Protein AF-A0A9D4DXS0-F1 (afdb_monomer_lite)

Organism: Dreissena polymorpha (NCBI:txid45954)

Radius of gyration: 16.41 Å; chains: 1; bounding box: 35×38×41 Å

InterPro domains:
  IPR001791 Laminin G domain [PF00054] (9-65)
  IPR001791 Laminin G domain [PS50025] (1-128)
  IPR013320 Concanavalin A-like lectin/glucanase domain superfamily [SSF49899] (9-70)

Foldseek 3Di:
DQDWDWDWDADPQWIKIWTAQDADPGIDMDTLDQDGNQPQDKKKWAWDAQQQKIKIAIPPDDDSRIDIDSHHDPGGRDDDDDPVPDDDPDDDDDDPDDPDDPVVVVPPPDDDDDDDPRPIDIDGDDDD

Sequence (128 aa):
MFNLSLCSQLVKGRVQVLYNLGGQDGESALTLARAPASNGQWHTVSLRRIGRWFELKMDDGEGRYRNTTWGPIGGRELITIDMYGIVSGAHVVFSNNPIVDSLDLNQSEFAFISEGFLSSFRCCLLLE

Structure (mmCIF, N/CA/C/O backbone):
data_AF-A0A9D4DXS0-F1
#
_entry.id   AF-A0A9D4DXS0-F1
#
loop_
_atom_site.group_PDB
_atom_site.id
_atom_site.type_symbol
_atom_site.label_atom_id
_atom_site.label_alt_id
_atom_site.label_comp_id
_atom_site.label_asym_id
_atom_site.label_entity_id
_atom_site.label_seq_id
_atom_site.pdbx_PDB_ins_code
_atom_site.Cartn_x
_atom_site.Cartn_y
_atom_site.Cartn_z
_atom_site.occupancy
_atom_site.B_iso_or_equiv
_atom_site.auth_seq_id
_atom_site.auth_comp_id
_atom_site.auth_asym_id
_atom_site.auth_atom_id
_atom_site.pdbx_PDB_model_num
ATOM 1 N N . MET A 1 1 ? 16.991 12.477 -10.082 1.00 46.78 1 MET A N 1
ATOM 2 C CA . MET A 1 1 ? 16.879 11.503 -8.976 1.00 46.78 1 MET A CA 1
ATOM 3 C C . MET A 1 1 ? 15.405 11.131 -8.877 1.00 46.78 1 MET A C 1
ATOM 5 O O . MET A 1 1 ? 14.597 12.036 -8.740 1.00 46.78 1 MET A O 1
ATOM 9 N N . PHE A 1 2 ? 15.032 9.870 -9.106 1.00 53.53 2 PHE A N 1
ATOM 10 C CA . PHE A 1 2 ? 13.620 9.459 -9.078 1.00 53.53 2 PHE A CA 1
ATOM 11 C C . PHE A 1 2 ? 13.188 9.288 -7.622 1.00 53.53 2 PHE A C 1
ATOM 13 O O . PHE A 1 2 ? 13.816 8.515 -6.902 1.00 53.53 2 PHE A O 1
ATOM 20 N N . ASN A 1 3 ? 12.168 10.034 -7.203 1.00 67.19 3 ASN A N 1
ATOM 21 C CA . ASN A 1 3 ? 11.614 9.948 -5.859 1.00 67.19 3 ASN A CA 1
ATOM 22 C C . ASN A 1 3 ? 10.714 8.706 -5.791 1.00 67.19 3 ASN A C 1
ATOM 24 O O . ASN A 1 3 ? 9.639 8.696 -6.388 1.00 67.19 3 ASN A O 1
ATOM 28 N N . LEU A 1 4 ? 11.206 7.634 -5.168 1.00 81.81 4 LEU A N 1
ATOM 29 C CA . LEU A 1 4 ? 10.418 6.427 -4.934 1.00 81.81 4 LEU A CA 1
ATOM 30 C C . LEU A 1 4 ? 9.725 6.567 -3.586 1.00 81.81 4 LEU A C 1
ATOM 32 O O . LEU A 1 4 ? 10.388 6.842 -2.590 1.00 81.81 4 LEU A O 1
ATOM 36 N N . SER A 1 5 ? 8.416 6.356 -3.550 1.00 85.06 5 SER A N 1
ATOM 37 C CA . SER A 1 5 ? 7.616 6.556 -2.342 1.00 85.06 5 SER A CA 1
ATOM 38 C C . SER A 1 5 ? 6.581 5.452 -2.1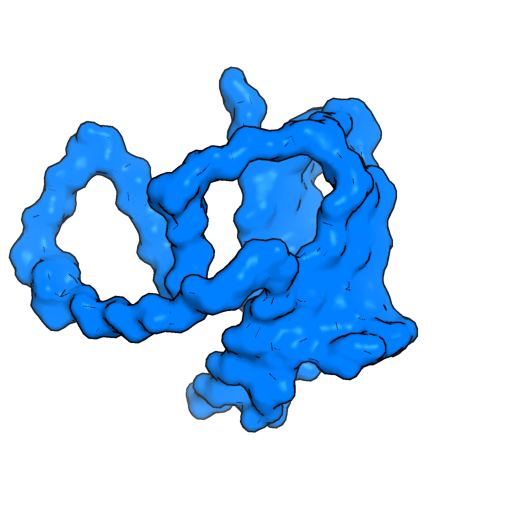73 1.00 85.06 5 SER A C 1
ATOM 40 O O . SER A 1 5 ? 6.139 4.830 -3.143 1.00 85.06 5 SER A O 1
ATOM 42 N N . LEU A 1 6 ? 6.208 5.203 -0.919 1.00 89.12 6 LEU A N 1
ATOM 43 C CA . LEU A 1 6 ? 5.114 4.326 -0.531 1.00 89.12 6 LEU A CA 1
ATOM 44 C C . LEU A 1 6 ? 4.409 4.953 0.673 1.00 89.12 6 LEU A C 1
ATOM 46 O O . LEU A 1 6 ? 5.051 5.204 1.688 1.00 89.12 6 LEU A O 1
ATOM 50 N N . CYS A 1 7 ? 3.109 5.201 0.564 1.00 88.62 7 CYS A N 1
ATOM 51 C CA . CYS A 1 7 ? 2.308 5.825 1.612 1.00 88.62 7 CYS A CA 1
ATOM 52 C C . CYS A 1 7 ? 0.947 5.135 1.708 1.00 88.62 7 CYS A C 1
ATOM 54 O O . CYS A 1 7 ? 0.237 5.015 0.711 1.00 88.62 7 CYS A O 1
ATOM 56 N N . SER A 1 8 ? 0.568 4.684 2.902 1.00 89.69 8 SER A N 1
ATOM 57 C CA . SER A 1 8 ? -0.794 4.235 3.192 1.00 89.69 8 SER A CA 1
ATOM 58 C C . SER A 1 8 ? -1.588 5.359 3.845 1.00 89.69 8 SER A C 1
ATOM 60 O O . SER A 1 8 ? -1.130 5.950 4.819 1.00 89.69 8 SER A O 1
ATOM 62 N N . GLN A 1 9 ? -2.797 5.605 3.355 1.00 88.81 9 GLN A N 1
ATOM 63 C CA . GLN A 1 9 ? -3.664 6.673 3.833 1.00 88.81 9 GLN A CA 1
ATOM 64 C C . GLN A 1 9 ? -5.140 6.267 3.826 1.00 88.81 9 GLN A C 1
ATOM 66 O O . GLN A 1 9 ? -5.557 5.334 3.133 1.00 88.81 9 GLN A O 1
ATOM 71 N N . LEU A 1 10 ? -5.945 7.006 4.587 1.00 89.50 10 LEU A N 1
ATOM 72 C CA . LEU A 1 10 ? -7.400 6.920 4.556 1.00 89.50 10 LEU A CA 1
ATOM 73 C C . LEU A 1 10 ? -7.962 8.073 3.728 1.00 89.50 10 LEU A C 1
ATOM 75 O O . LEU A 1 10 ? -7.810 9.237 4.080 1.00 89.50 10 LEU A O 1
ATOM 79 N N . VAL A 1 11 ? -8.661 7.747 2.642 1.00 88.81 11 VAL A N 1
ATOM 80 C CA . VAL A 1 11 ? -9.307 8.734 1.770 1.00 88.81 11 VAL A CA 1
ATOM 81 C C . VAL A 1 11 ? -10.789 8.415 1.688 1.00 88.81 11 VAL A C 1
ATOM 83 O O . VAL A 1 11 ? -11.179 7.338 1.238 1.00 88.81 11 VAL A O 1
ATOM 86 N N . LYS A 1 12 ? -11.631 9.357 2.134 1.00 90.50 12 LYS A N 1
ATOM 87 C CA . LYS A 1 12 ? -13.098 9.192 2.180 1.00 90.50 12 LYS A CA 1
ATOM 88 C C . LYS A 1 12 ? -13.513 7.901 2.905 1.00 90.50 12 LYS A C 1
ATOM 90 O O . LYS A 1 12 ? -14.366 7.154 2.424 1.00 90.50 12 LYS A O 1
ATOM 95 N N . GLY A 1 13 ? -12.846 7.611 4.023 1.00 88.75 13 GLY A N 1
ATOM 96 C CA . GLY A 1 13 ? -13.138 6.447 4.857 1.00 88.75 13 GLY A CA 1
ATOM 97 C C . GLY A 1 13 ? -12.668 5.100 4.307 1.00 88.75 13 GLY A C 1
ATOM 98 O O . GLY A 1 13 ? -13.126 4.054 4.767 1.00 88.75 13 GLY A O 1
ATOM 99 N N . ARG A 1 14 ? -11.796 5.100 3.292 1.00 92.00 14 ARG A N 1
ATOM 100 C CA . ARG A 1 14 ? -11.301 3.891 2.623 1.00 92.00 14 ARG A CA 1
ATOM 101 C C . ARG A 1 14 ? -9.788 3.863 2.605 1.00 92.00 14 ARG A C 1
ATOM 103 O O . ARG A 1 14 ? -9.150 4.901 2.453 1.00 92.00 14 ARG A O 1
ATOM 110 N N . VAL A 1 15 ? -9.234 2.662 2.707 1.00 93.38 15 VAL A N 1
ATOM 111 C CA . VAL A 1 15 ? -7.789 2.445 2.653 1.00 93.38 15 VAL A CA 1
ATOM 112 C C . VAL A 1 15 ? -7.292 2.643 1.225 1.00 93.38 15 VAL A C 1
ATOM 114 O O . VAL A 1 15 ? -7.809 2.038 0.278 1.00 93.38 15 VAL A O 1
ATOM 117 N N . GLN A 1 16 ? -6.266 3.472 1.085 1.00 94.44 16 GLN A N 1
ATOM 118 C CA . GLN A 1 16 ? -5.549 3.719 -0.153 1.00 94.44 16 GLN A CA 1
ATOM 119 C C . GLN A 1 16 ? -4.046 3.629 0.093 1.00 94.44 16 GLN A C 1
ATOM 121 O O . GLN A 1 16 ? -3.541 4.089 1.111 1.00 94.44 16 GLN A O 1
ATOM 126 N N . VAL A 1 17 ? -3.330 3.062 -0.869 1.00 93.62 17 VAL A N 1
ATOM 127 C CA . VAL A 1 17 ? -1.873 3.086 -0.930 1.00 93.62 17 VAL A CA 1
ATOM 128 C C . VAL A 1 17 ? -1.462 3.900 -2.146 1.00 93.62 17 VAL A C 1
ATOM 130 O O . VAL A 1 17 ? -1.825 3.548 -3.269 1.00 93.62 17 VAL A O 1
ATOM 133 N N . LEU A 1 18 ? -0.721 4.978 -1.913 1.00 92.38 18 LEU A N 1
ATOM 134 C CA . LEU A 1 18 ? -0.004 5.726 -2.936 1.00 92.38 18 LEU A CA 1
ATOM 135 C C . LEU A 1 18 ? 1.408 5.170 -3.057 1.00 92.38 18 LEU A C 1
ATOM 137 O O . LEU A 1 18 ? 2.057 4.869 -2.053 1.00 92.38 18 LEU A O 1
ATOM 141 N N . TYR A 1 19 ? 1.885 5.016 -4.283 1.00 91.19 19 TYR A N 1
ATOM 142 C CA . TYR A 1 19 ? 3.231 4.537 -4.534 1.00 91.19 19 TYR A CA 1
ATOM 143 C C . TYR A 1 19 ? 3.810 5.142 -5.807 1.00 91.19 19 TYR A C 1
ATOM 145 O O . TYR A 1 19 ? 3.127 5.277 -6.820 1.00 91.19 19 TYR A O 1
ATOM 153 N N . ASN A 1 20 ? 5.102 5.443 -5.774 1.00 91.38 20 ASN A N 1
ATOM 154 C CA . ASN A 1 20 ? 5.873 5.845 -6.939 1.00 91.38 20 ASN A CA 1
ATOM 155 C C . ASN A 1 20 ? 7.035 4.867 -7.112 1.00 91.38 20 ASN A C 1
ATOM 157 O O . ASN A 1 20 ? 7.955 4.824 -6.297 1.00 91.38 20 ASN A O 1
ATOM 161 N N . LEU A 1 21 ? 6.983 4.055 -8.170 1.00 90.50 21 LEU A N 1
ATOM 162 C CA . LEU A 1 21 ? 8.075 3.150 -8.543 1.00 90.50 21 LEU A CA 1
ATOM 163 C C . LEU A 1 21 ? 8.954 3.727 -9.666 1.00 90.50 21 LEU A C 1
ATOM 165 O O . LEU A 1 21 ? 9.798 3.018 -10.217 1.00 90.50 21 LEU A O 1
ATOM 169 N N . GLY A 1 22 ? 8.762 4.997 -10.026 1.00 86.62 22 GLY A N 1
ATOM 170 C CA . GLY A 1 22 ? 9.192 5.539 -11.307 1.00 86.62 22 GLY A CA 1
ATOM 171 C C . GLY A 1 22 ? 8.413 4.907 -12.466 1.00 86.62 22 GLY A C 1
ATOM 172 O O . GLY A 1 22 ? 7.330 4.354 -12.282 1.00 86.62 22 GLY A O 1
ATOM 173 N N . GLY A 1 23 ? 8.987 4.955 -13.666 1.00 82.88 23 GLY A N 1
ATOM 174 C CA . GLY A 1 23 ? 8.319 4.507 -14.891 1.00 82.88 23 GLY A CA 1
ATOM 175 C C . GLY A 1 23 ? 7.561 5.641 -15.583 1.00 82.88 23 GLY A C 1
ATOM 176 O O . GLY A 1 23 ? 7.819 6.814 -15.317 1.00 82.88 23 GLY A O 1
ATOM 177 N N . GLN A 1 24 ? 6.663 5.289 -16.505 1.00 80.69 24 GLN A N 1
ATOM 178 C CA . GLN A 1 24 ? 5.931 6.270 -17.321 1.00 80.69 24 GLN A CA 1
ATOM 179 C C . GLN A 1 24 ? 4.768 6.942 -16.583 1.00 80.69 24 GLN A C 1
ATOM 181 O O . GLN A 1 24 ? 4.465 8.098 -16.866 1.00 80.69 24 GLN A O 1
ATOM 186 N N . ASP A 1 25 ? 4.160 6.247 -15.620 1.00 76.88 25 ASP A N 1
ATOM 187 C CA . ASP A 1 25 ? 2.876 6.656 -15.036 1.00 76.88 25 ASP A CA 1
ATOM 188 C C . ASP A 1 25 ? 3.014 7.525 -13.770 1.00 76.88 25 ASP A C 1
ATOM 190 O O . ASP A 1 25 ? 2.015 7.967 -13.210 1.00 76.88 25 ASP A O 1
ATOM 194 N N . GLY A 1 26 ? 4.242 7.802 -13.314 1.00 85.62 26 GLY A N 1
ATOM 195 C CA . GLY A 1 26 ? 4.488 8.604 -12.112 1.00 85.62 26 GLY A CA 1
ATOM 196 C C . GLY A 1 26 ? 3.939 7.959 -10.832 1.00 85.62 26 GLY A C 1
ATOM 197 O O . GLY A 1 26 ? 4.153 6.772 -10.580 1.00 85.62 26 GLY A O 1
ATOM 198 N N . GLU A 1 27 ? 3.274 8.755 -9.990 1.00 90.25 27 GLU A N 1
ATOM 199 C CA . GLU A 1 27 ? 2.611 8.261 -8.778 1.00 90.25 27 GLU A CA 1
ATOM 200 C C . GLU A 1 27 ? 1.317 7.511 -9.124 1.00 90.25 27 GLU A C 1
ATOM 202 O O . GLU A 1 27 ? 0.505 7.955 -9.931 1.00 90.25 27 GLU A O 1
ATOM 207 N N . SER A 1 28 ? 1.119 6.359 -8.492 1.00 92.81 28 SER A N 1
ATOM 208 C CA . SER A 1 28 ? -0.024 5.473 -8.691 1.00 92.81 28 SER A CA 1
ATOM 209 C C . SER A 1 28 ? -0.743 5.193 -7.374 1.00 92.81 28 SER A C 1
ATOM 211 O O . SER A 1 28 ? -0.146 5.241 -6.300 1.00 92.81 28 SER A O 1
ATOM 213 N N . ALA A 1 29 ? -2.030 4.845 -7.458 1.00 94.12 29 ALA A N 1
ATOM 214 C CA . ALA A 1 29 ? -2.868 4.568 -6.296 1.00 94.12 29 ALA A CA 1
ATOM 215 C C . ALA A 1 29 ? -3.525 3.181 -6.374 1.00 94.12 29 ALA A C 1
ATOM 217 O O . ALA A 1 29 ? -4.118 2.813 -7.388 1.00 94.12 29 ALA A O 1
ATOM 218 N N . LEU A 1 30 ? -3.489 2.430 -5.273 1.00 95.56 30 LEU A N 1
ATOM 219 C CA . LEU A 1 30 ? -4.234 1.185 -5.074 1.00 95.56 30 LEU A CA 1
ATOM 220 C C . LEU A 1 30 ? -5.220 1.380 -3.919 1.00 95.56 30 LEU A C 1
ATOM 222 O O . LEU A 1 30 ? -4.813 1.666 -2.800 1.00 95.56 30 LEU A O 1
ATOM 226 N N . THR A 1 31 ? -6.523 1.262 -4.179 1.00 96.06 31 THR A N 1
ATOM 227 C CA . THR A 1 31 ? -7.569 1.604 -3.194 1.00 96.06 31 THR A CA 1
ATOM 228 C C . THR A 1 31 ? -8.526 0.444 -2.966 1.00 96.06 31 THR A C 1
ATOM 230 O O . THR A 1 31 ? -9.004 -0.158 -3.930 1.00 96.06 31 THR A O 1
ATOM 233 N N . LEU A 1 32 ? -8.901 0.192 -1.710 1.00 95.44 32 LEU A N 1
ATOM 234 C CA . LEU A 1 32 ? -10.056 -0.640 -1.367 1.00 95.44 32 LEU A CA 1
ATOM 235 C C . LEU A 1 32 ? -11.355 0.171 -1.506 1.00 95.44 32 LEU A C 1
ATOM 237 O O . LEU A 1 32 ? -12.055 0.494 -0.545 1.00 95.44 32 LEU A O 1
ATOM 241 N N . ALA A 1 33 ? -11.695 0.542 -2.741 1.00 92.12 33 ALA A N 1
ATOM 242 C CA . ALA A 1 33 ? -13.026 1.061 -3.044 1.00 92.12 33 ALA A CA 1
ATOM 243 C C . ALA A 1 33 ? -14.036 -0.032 -2.673 1.00 92.12 33 ALA A C 1
ATOM 245 O O . ALA A 1 33 ? -13.777 -1.153 -3.016 1.00 92.12 33 ALA A O 1
ATOM 246 N N . ARG A 1 34 ? -15.198 0.191 -2.066 1.00 90.75 34 ARG A N 1
ATOM 247 C CA . ARG A 1 34 ? -16.133 -0.871 -1.590 1.00 90.75 34 ARG A CA 1
ATOM 248 C C . ARG A 1 34 ? -15.797 -1.526 -0.241 1.00 90.75 34 ARG A C 1
ATOM 250 O O . ARG A 1 34 ? -16.655 -2.262 0.240 1.00 90.75 34 ARG A O 1
ATOM 257 N N . ALA A 1 35 ? -14.669 -1.222 0.405 1.00 91.38 35 ALA A N 1
ATOM 258 C CA . ALA A 1 35 ? -14.421 -1.637 1.789 1.00 91.38 35 ALA A CA 1
ATOM 259 C C . ALA A 1 35 ? -14.240 -0.406 2.701 1.00 91.38 35 ALA A C 1
ATOM 261 O O . ALA A 1 35 ? -13.165 0.197 2.705 1.00 91.38 35 ALA A O 1
ATOM 262 N N . PRO A 1 36 ? -15.295 0.039 3.412 1.00 91.75 36 PRO A N 1
ATOM 263 C CA . PRO A 1 36 ? -15.181 1.147 4.355 1.00 91.75 36 PRO A CA 1
ATOM 264 C C . PRO A 1 36 ? -14.380 0.706 5.585 1.00 91.75 36 PRO A C 1
ATOM 266 O O . PRO A 1 36 ? -14.732 -0.288 6.215 1.00 91.75 36 PRO A O 1
ATOM 269 N N . ALA A 1 37 ? -13.338 1.467 5.911 1.00 91.06 37 ALA A N 1
ATOM 270 C CA . ALA A 1 37 ? -12.495 1.275 7.090 1.00 91.06 37 ALA A CA 1
ATOM 271 C C . ALA A 1 37 ? -12.834 2.263 8.220 1.00 91.06 37 ALA A C 1
ATOM 273 O O . ALA A 1 37 ? -12.529 2.014 9.377 1.00 91.06 37 ALA A O 1
ATOM 274 N N . SER A 1 38 ? -13.485 3.390 7.912 1.00 89.75 38 SER A N 1
ATOM 275 C CA . SER A 1 38 ? -13.951 4.352 8.920 1.00 89.75 38 SER A CA 1
ATOM 276 C C . SER A 1 38 ? -15.376 4.018 9.381 1.00 89.75 38 SER A C 1
ATOM 278 O O . SER A 1 38 ? -16.330 4.720 9.045 1.00 89.75 38 SER A O 1
ATOM 280 N N . ASN A 1 39 ? -15.546 2.897 10.075 1.00 87.12 39 ASN A N 1
ATOM 281 C CA . ASN A 1 39 ? -16.853 2.432 10.560 1.00 87.12 39 ASN A CA 1
ATOM 282 C C . ASN A 1 39 ? -16.902 2.265 12.095 1.00 87.12 39 ASN A C 1
ATOM 284 O O . ASN A 1 39 ? -17.842 1.665 12.611 1.00 87.12 39 ASN A O 1
ATOM 288 N N . GLY A 1 40 ? -15.893 2.776 12.810 1.00 87.69 40 GLY A N 1
ATOM 289 C CA . GLY A 1 40 ? -15.771 2.664 14.266 1.00 87.69 40 GLY A CA 1
ATOM 290 C C . GLY A 1 40 ? -15.219 1.323 14.763 1.00 87.69 40 GLY A C 1
ATOM 291 O O . GLY A 1 40 ? -15.143 1.119 15.972 1.00 87.69 40 GLY A O 1
ATOM 292 N N . GLN A 1 41 ? -14.829 0.409 13.869 1.00 87.44 41 GLN A N 1
ATOM 293 C CA . GLN A 1 41 ? -14.206 -0.865 14.226 1.00 87.44 41 GLN A CA 1
ATOM 294 C C . GLN A 1 41 ? -12.704 -0.853 13.935 1.00 87.44 41 GLN A C 1
ATOM 296 O O . GLN A 1 41 ? -12.214 -0.164 13.040 1.00 87.44 41 GLN A O 1
ATOM 301 N N . TRP A 1 42 ? -11.965 -1.643 14.714 1.00 88.44 42 TRP A N 1
ATOM 302 C CA . TRP A 1 42 ? -10.562 -1.919 14.436 1.00 88.44 42 TRP A CA 1
ATOM 303 C C . TRP A 1 42 ? -10.441 -2.756 13.171 1.00 88.44 42 TRP A C 1
ATOM 305 O O . TRP A 1 42 ? -11.076 -3.804 13.063 1.00 88.44 42 TRP A O 1
ATOM 315 N N . HIS A 1 43 ? -9.559 -2.327 12.273 1.00 87.12 43 HIS A N 1
ATOM 316 C CA . HIS A 1 43 ? -9.249 -3.056 11.053 1.00 87.12 43 HIS A CA 1
ATOM 317 C C . HIS A 1 43 ? -7.767 -3.417 10.985 1.00 87.12 43 HIS A C 1
ATOM 319 O O . HIS A 1 43 ? -6.893 -2.661 11.427 1.00 87.12 43 HIS A O 1
ATOM 325 N N . THR A 1 44 ? -7.478 -4.578 10.401 1.00 89.94 44 THR A N 1
ATOM 326 C CA . THR A 1 44 ? -6.109 -4.989 10.066 1.00 89.94 44 THR A CA 1
ATOM 327 C C . THR A 1 44 ? -5.876 -4.752 8.586 1.00 89.94 44 THR A C 1
ATOM 329 O O . THR A 1 44 ? -6.581 -5.318 7.758 1.00 89.94 44 THR A O 1
ATOM 332 N N . VAL A 1 45 ? -4.883 -3.935 8.236 1.00 91.25 45 VAL A N 1
ATOM 333 C CA . VAL A 1 45 ? -4.524 -3.666 6.840 1.00 91.25 45 VAL A CA 1
ATOM 334 C C . VAL A 1 45 ? -3.189 -4.322 6.532 1.00 91.25 45 VAL A C 1
ATOM 336 O O . VAL A 1 45 ? -2.192 -4.055 7.202 1.00 91.25 45 VAL A O 1
ATOM 339 N N . SER A 1 46 ? -3.165 -5.148 5.489 1.00 91.38 46 SER A N 1
ATOM 340 C CA . SER A 1 46 ? -1.950 -5.781 4.985 1.00 91.38 46 SER A CA 1
ATOM 341 C C . SER A 1 46 ? -1.629 -5.266 3.591 1.00 91.38 46 SER A C 1
ATOM 343 O O . SER A 1 46 ? -2.471 -5.287 2.691 1.00 91.38 46 SER A O 1
ATOM 345 N N . LEU A 1 47 ? -0.393 -4.811 3.416 1.00 92.69 47 LEU A N 1
ATOM 346 C CA . LEU A 1 47 ? 0.166 -4.479 2.117 1.00 92.69 47 LEU A CA 1
ATOM 347 C C . LEU A 1 47 ? 1.306 -5.443 1.823 1.00 92.69 47 LEU A C 1
ATOM 349 O O . LEU A 1 47 ? 2.257 -5.540 2.597 1.00 92.69 47 LEU A O 1
ATOM 353 N N . ARG A 1 48 ? 1.242 -6.114 0.678 1.00 93.44 48 ARG A N 1
ATOM 354 C CA . ARG A 1 48 ? 2.305 -6.977 0.175 1.00 93.44 48 ARG A CA 1
ATOM 355 C C . ARG A 1 48 ? 2.803 -6.444 -1.157 1.00 93.44 48 ARG A C 1
ATOM 357 O O . ARG A 1 48 ? 2.015 -6.192 -2.061 1.00 93.44 48 ARG A O 1
ATOM 364 N N . ARG A 1 49 ? 4.121 -6.313 -1.288 1.00 92.25 49 ARG A N 1
ATOM 365 C CA . ARG A 1 49 ? 4.792 -5.899 -2.524 1.00 92.25 49 ARG A CA 1
ATOM 366 C C . ARG A 1 49 ? 5.790 -6.967 -2.956 1.00 92.25 49 ARG A C 1
ATOM 368 O O . ARG A 1 49 ? 6.598 -7.410 -2.145 1.00 92.25 49 ARG A O 1
ATOM 375 N N . ILE A 1 50 ? 5.758 -7.348 -4.231 1.00 93.75 50 ILE A N 1
ATOM 376 C CA . ILE A 1 50 ? 6.737 -8.246 -4.859 1.00 93.75 50 ILE A CA 1
ATOM 377 C C . ILE A 1 50 ? 7.145 -7.629 -6.197 1.00 93.75 50 ILE A C 1
ATOM 379 O O . ILE A 1 50 ? 6.360 -7.604 -7.145 1.00 93.75 50 ILE A O 1
ATOM 383 N N . GLY A 1 51 ? 8.363 -7.089 -6.274 1.00 93.12 51 GLY A N 1
ATOM 384 C CA . GLY A 1 51 ? 8.787 -6.299 -7.429 1.00 93.12 51 GLY A CA 1
ATOM 385 C C . GLY A 1 51 ? 7.833 -5.122 -7.658 1.00 93.12 51 GLY A C 1
ATOM 386 O O . GLY A 1 51 ? 7.648 -4.291 -6.773 1.00 93.12 51 GLY A O 1
ATOM 387 N N . ARG A 1 52 ? 7.200 -5.060 -8.833 1.00 93.19 52 ARG A N 1
ATOM 388 C CA . ARG A 1 52 ? 6.189 -4.035 -9.159 1.00 93.19 52 ARG A CA 1
ATOM 389 C C . ARG A 1 52 ? 4.766 -4.393 -8.729 1.00 93.19 52 ARG A C 1
ATOM 391 O O . ARG A 1 52 ? 3.905 -3.520 -8.710 1.00 93.19 52 ARG A O 1
ATOM 398 N N . TRP A 1 53 ? 4.520 -5.657 -8.402 1.00 95.19 53 TRP A N 1
ATOM 399 C CA . TRP A 1 53 ? 3.195 -6.131 -8.040 1.00 95.19 53 TRP A CA 1
ATOM 400 C C . TRP A 1 53 ? 2.866 -5.777 -6.590 1.00 95.19 53 TRP A C 1
ATOM 402 O O . TRP A 1 53 ? 3.703 -5.950 -5.698 1.00 95.19 53 TRP A O 1
ATOM 412 N N . PHE A 1 54 ? 1.636 -5.322 -6.360 1.00 95.38 54 PHE A N 1
ATOM 413 C CA . PHE A 1 54 ? 1.102 -5.043 -5.032 1.00 95.38 54 PHE A CA 1
ATOM 414 C C . PHE A 1 54 ? -0.203 -5.793 -4.788 1.00 95.38 54 PHE A C 1
ATOM 416 O O . PHE A 1 54 ? -1.044 -5.926 -5.680 1.00 95.38 54 PHE A O 1
ATOM 423 N N . GLU A 1 55 ? -0.395 -6.179 -3.534 1.00 95.62 55 GLU A N 1
ATOM 424 C CA . GLU A 1 55 ? -1.642 -6.662 -2.962 1.00 95.62 55 GLU A CA 1
ATOM 425 C C . GLU A 1 55 ? -1.957 -5.868 -1.699 1.00 95.62 55 GLU A C 1
ATOM 427 O O . GLU A 1 55 ? -1.132 -5.764 -0.795 1.00 95.62 55 GLU A O 1
ATOM 432 N N . LEU A 1 56 ? -3.166 -5.320 -1.650 1.00 95.12 56 LEU A N 1
ATOM 433 C CA . LEU A 1 56 ? -3.724 -4.624 -0.503 1.00 95.12 56 LEU A CA 1
ATOM 434 C C . LEU A 1 56 ? -4.918 -5.423 0.018 1.00 95.12 56 LEU A C 1
ATOM 436 O O . LEU A 1 56 ? -5.823 -5.750 -0.754 1.00 95.12 56 LEU A O 1
ATOM 440 N N . LYS A 1 57 ? -4.917 -5.720 1.317 1.00 95.06 57 LYS A N 1
ATOM 441 C CA . LYS A 1 57 ? -5.943 -6.499 2.017 1.00 95.06 57 LYS A CA 1
ATOM 442 C C . LYS A 1 57 ? -6.397 -5.807 3.298 1.00 95.06 57 LYS A C 1
ATOM 444 O O . LYS A 1 57 ? -5.602 -5.131 3.948 1.00 95.06 57 LYS A O 1
ATOM 449 N N . MET A 1 58 ? -7.657 -6.020 3.668 1.00 93.06 58 MET A N 1
ATOM 450 C CA . MET A 1 58 ? -8.226 -5.623 4.958 1.00 93.06 58 MET A CA 1
ATOM 451 C C . MET A 1 58 ? -8.908 -6.822 5.637 1.00 93.06 58 MET A C 1
ATOM 453 O O . MET A 1 58 ? -9.624 -7.562 4.969 1.00 93.06 58 MET A O 1
ATOM 457 N N . ASP A 1 59 ? -8.674 -7.009 6.938 1.00 90.44 59 ASP A N 1
ATOM 458 C CA . ASP A 1 59 ? -9.251 -8.051 7.813 1.00 90.44 59 ASP A CA 1
ATOM 459 C C . ASP A 1 59 ? -9.15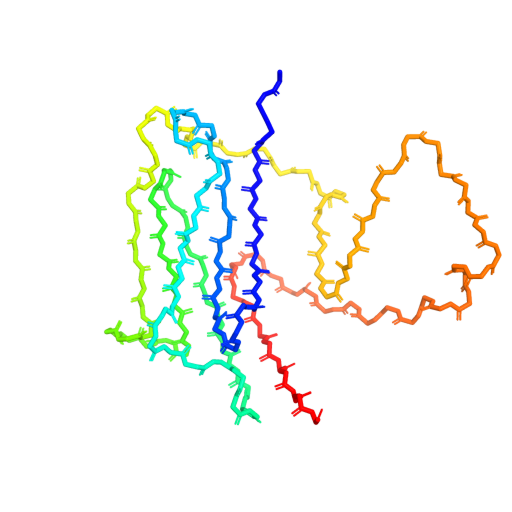6 -9.485 7.265 1.00 90.44 59 ASP A C 1
ATOM 461 O O . ASP A 1 59 ? -10.127 -10.238 7.305 1.00 90.44 59 ASP A O 1
ATOM 465 N N . ASP A 1 60 ? -8.010 -9.844 6.674 1.00 83.00 60 ASP A N 1
ATOM 466 C CA . ASP A 1 60 ? -7.781 -11.129 5.983 1.00 83.00 60 ASP A CA 1
ATOM 467 C C . ASP A 1 60 ? -8.786 -11.437 4.853 1.00 83.00 60 ASP A C 1
ATOM 469 O O . ASP A 1 60 ? -8.865 -12.557 4.345 1.00 83.00 60 ASP A O 1
ATOM 473 N N . GLY A 1 61 ? -9.551 -10.429 4.431 1.00 82.38 61 GLY A N 1
ATOM 474 C CA . GLY A 1 61 ? -10.682 -10.591 3.542 1.00 82.38 61 GLY A CA 1
ATOM 475 C C . GLY A 1 61 ? -10.302 -10.773 2.075 1.00 82.38 61 GLY A C 1
ATOM 476 O O . GLY A 1 61 ? -9.272 -10.313 1.579 1.00 82.38 61 GLY A O 1
ATOM 477 N N . GLU A 1 62 ? -11.219 -11.406 1.351 1.00 85.00 62 GLU A N 1
ATOM 478 C CA . GLU A 1 62 ? -11.190 -11.563 -0.101 1.00 85.00 62 GLU A CA 1
ATOM 479 C C . GLU A 1 62 ? -12.258 -10.669 -0.764 1.00 85.00 62 GLU A C 1
ATOM 481 O O . GLU A 1 62 ? -13.049 -9.976 -0.109 1.00 85.00 62 GLU A O 1
ATOM 486 N N . GLY A 1 63 ? -12.287 -10.654 -2.098 1.00 91.38 63 GLY A N 1
ATOM 487 C CA . GLY A 1 63 ? -13.277 -9.889 -2.857 1.00 91.38 63 GLY A CA 1
ATOM 488 C C . GLY A 1 63 ? -13.166 -8.385 -2.599 1.00 91.38 63 GLY A 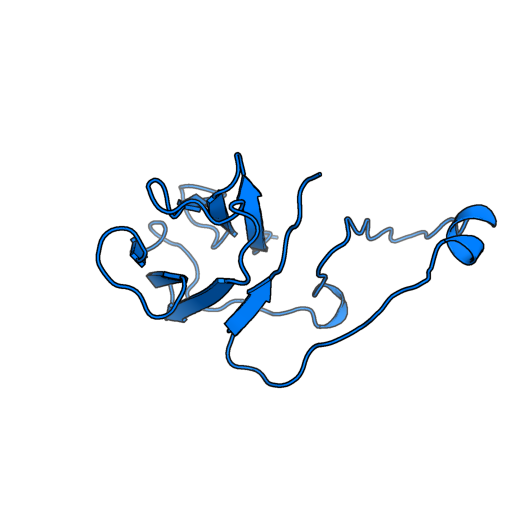C 1
ATOM 489 O O . GLY A 1 63 ? -12.153 -7.779 -2.925 1.00 91.38 63 GLY A O 1
ATOM 490 N N . ARG A 1 64 ? -14.200 -7.759 -2.015 1.00 92.25 64 ARG A N 1
ATOM 491 C CA . ARG A 1 64 ? -14.225 -6.296 -1.789 1.00 92.25 64 ARG A CA 1
ATOM 492 C C . ARG A 1 64 ? -13.119 -5.796 -0.854 1.00 92.25 64 ARG A C 1
ATOM 494 O O . ARG A 1 64 ? -12.758 -4.629 -0.939 1.00 92.25 64 ARG A O 1
ATOM 501 N N . TYR A 1 65 ? -12.605 -6.667 0.013 1.00 93.75 65 TYR A N 1
ATOM 502 C CA . TYR A 1 65 ? -11.554 -6.369 0.988 1.00 93.75 65 TYR A CA 1
ATOM 503 C C . TYR A 1 65 ? -10.138 -6.582 0.438 1.00 93.75 65 TYR A C 1
ATOM 505 O O . TYR A 1 65 ? -9.169 -6.416 1.174 1.00 93.75 65 TYR A O 1
ATOM 513 N N . ARG A 1 66 ? -10.011 -6.927 -0.849 1.00 95.25 66 ARG A N 1
ATOM 514 C CA . ARG A 1 66 ? -8.740 -7.203 -1.516 1.00 95.25 66 ARG A CA 1
ATOM 515 C C . ARG A 1 66 ? -8.642 -6.439 -2.831 1.00 95.25 66 ARG A C 1
ATOM 517 O O . ARG A 1 66 ? -9.585 -6.413 -3.617 1.00 95.25 66 ARG A O 1
ATOM 524 N N . ASN A 1 67 ? -7.480 -5.861 -3.113 1.00 96.69 67 ASN A N 1
ATOM 525 C CA . ASN A 1 67 ? -7.181 -5.281 -4.420 1.00 96.69 67 ASN A CA 1
ATOM 526 C C . ASN A 1 67 ? -5.715 -5.520 -4.801 1.00 96.69 67 ASN A C 1
ATOM 528 O O . ASN A 1 67 ? -4.847 -5.592 -3.934 1.00 96.69 67 ASN A O 1
ATOM 532 N N . THR A 1 68 ? -5.434 -5.650 -6.097 1.00 96.44 68 THR A N 1
ATOM 533 C CA . THR A 1 68 ? -4.091 -5.935 -6.616 1.00 96.44 68 THR A CA 1
ATOM 534 C C . THR A 1 68 ? -3.782 -5.127 -7.865 1.00 96.44 68 THR A C 1
ATOM 536 O O . THR A 1 68 ? -4.680 -4.815 -8.642 1.00 96.44 68 THR A O 1
ATOM 539 N N . THR A 1 69 ? -2.503 -4.867 -8.109 1.00 95.81 69 THR A N 1
ATOM 540 C CA . THR A 1 69 ? -2.014 -4.217 -9.333 1.00 95.81 69 THR A CA 1
ATOM 541 C C . THR A 1 69 ? -0.663 -4.795 -9.736 1.00 95.81 69 THR A C 1
ATOM 543 O O . THR A 1 69 ? 0.127 -5.182 -8.878 1.00 95.81 69 THR A O 1
ATOM 546 N N . TRP A 1 70 ? -0.385 -4.839 -11.040 1.00 94.88 70 TRP A N 1
ATOM 547 C CA . TRP A 1 70 ? 0.926 -5.218 -11.583 1.00 94.88 70 TRP A CA 1
ATOM 548 C C . TRP A 1 70 ? 1.977 -4.101 -11.479 1.00 94.88 70 TRP A C 1
ATOM 550 O O . TRP A 1 70 ? 3.156 -4.353 -11.727 1.00 94.88 70 TRP A O 1
ATOM 560 N N . GLY A 1 71 ? 1.554 -2.891 -11.101 1.00 91.81 71 GLY A N 1
ATOM 561 C CA . GLY A 1 71 ? 2.393 -1.697 -11.070 1.00 91.81 71 GLY A CA 1
ATOM 562 C C . GLY A 1 71 ? 2.677 -1.115 -12.465 1.00 91.81 71 GLY A C 1
ATOM 563 O O . GLY A 1 71 ? 2.300 -1.706 -13.480 1.00 91.81 71 GLY A O 1
ATOM 564 N N . PRO A 1 72 ? 3.338 0.053 -12.531 1.00 91.50 72 PRO A N 1
ATOM 565 C CA . PRO A 1 72 ? 3.560 0.790 -13.774 1.00 91.50 72 PRO A CA 1
ATOM 566 C C . PRO A 1 72 ? 4.567 0.102 -14.700 1.00 91.50 72 PRO A C 1
ATOM 568 O O . PRO A 1 72 ? 5.476 -0.618 -14.258 1.00 91.50 72 PRO A O 1
ATOM 571 N N . ILE A 1 73 ? 4.442 0.348 -16.005 1.00 90.12 73 ILE A N 1
ATOM 572 C CA . ILE A 1 73 ? 5.412 -0.125 -17.002 1.00 90.12 73 ILE A CA 1
ATOM 573 C C . ILE A 1 73 ? 6.747 0.601 -16.785 1.00 90.12 73 ILE A C 1
ATOM 575 O O . ILE A 1 73 ? 6.798 1.818 -16.604 1.00 90.12 73 ILE A O 1
ATOM 579 N N . GLY A 1 74 ? 7.844 -0.163 -16.760 1.00 90.00 74 GLY A N 1
ATOM 580 C CA . GLY A 1 74 ? 9.183 0.374 -16.494 1.00 90.00 74 GLY A CA 1
ATOM 581 C C . GLY A 1 74 ? 9.421 0.808 -15.041 1.00 90.00 74 GLY A C 1
ATOM 582 O O . GLY A 1 74 ? 10.445 1.426 -14.756 1.00 90.00 74 GLY A O 1
ATOM 583 N N . GLY A 1 75 ? 8.500 0.496 -14.122 1.00 90.62 75 GLY A N 1
ATOM 584 C CA . GLY A 1 75 ? 8.695 0.725 -12.693 1.00 90.62 75 GLY A CA 1
ATOM 585 C C . GLY A 1 75 ? 9.858 -0.091 -12.120 1.00 90.62 75 GLY A C 1
ATOM 586 O O . GLY A 1 75 ? 10.213 -1.161 -12.615 1.00 90.62 75 GLY A O 1
ATOM 587 N N . ARG A 1 76 ? 10.455 0.397 -11.038 1.00 90.44 76 ARG A N 1
ATOM 588 C CA . ARG A 1 76 ? 11.534 -0.303 -10.341 1.00 90.44 76 ARG A CA 1
ATOM 589 C C . ARG A 1 76 ? 10.996 -1.435 -9.473 1.00 90.44 76 ARG A C 1
ATOM 591 O O . ARG A 1 76 ? 9.995 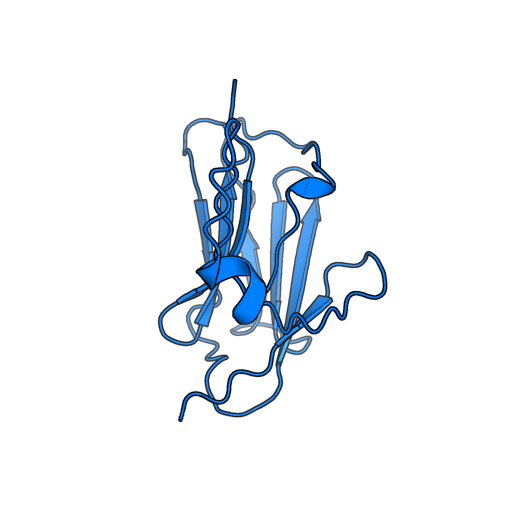-1.295 -8.773 1.00 90.44 76 ARG A O 1
ATOM 598 N N . GLU A 1 77 ? 11.715 -2.550 -9.468 1.00 91.75 77 GLU A N 1
ATOM 599 C CA . GLU A 1 77 ? 11.406 -3.705 -8.618 1.00 91.75 77 GLU A CA 1
ATOM 600 C C . GLU A 1 77 ? 11.993 -3.560 -7.211 1.00 91.75 77 GLU A C 1
ATOM 602 O O . GLU A 1 77 ? 11.389 -3.997 -6.230 1.00 91.75 77 GLU A O 1
ATOM 607 N N . LEU A 1 78 ? 13.110 -2.846 -7.088 1.00 88.81 78 LEU A N 1
ATOM 608 C CA . LEU A 1 78 ? 13.755 -2.535 -5.817 1.00 88.81 78 LEU A CA 1
ATOM 609 C C . LEU A 1 78 ? 13.383 -1.125 -5.351 1.00 88.81 78 LEU A C 1
ATOM 611 O O . LEU A 1 78 ? 13.301 -0.198 -6.161 1.00 88.81 78 LEU A O 1
ATOM 615 N N . ILE A 1 79 ? 13.194 -0.976 -4.041 1.00 85.25 79 ILE A N 1
ATOM 616 C CA . ILE A 1 79 ? 13.109 0.322 -3.370 1.00 85.25 79 ILE A CA 1
ATOM 617 C C . ILE A 1 79 ? 14.222 0.396 -2.334 1.00 85.25 79 ILE A C 1
ATOM 619 O O . ILE A 1 79 ? 14.534 -0.603 -1.685 1.00 85.25 79 ILE A O 1
ATOM 623 N N . THR A 1 80 ? 14.803 1.577 -2.180 1.00 83.69 80 THR A N 1
ATOM 624 C CA . THR A 1 80 ? 15.680 1.871 -1.050 1.00 83.69 80 THR A CA 1
ATOM 625 C C . THR A 1 80 ? 14.814 2.462 0.046 1.00 83.69 80 THR A C 1
ATOM 627 O O . THR A 1 80 ? 14.076 3.411 -0.209 1.00 83.69 80 THR A O 1
ATOM 630 N N . ILE A 1 81 ? 14.883 1.886 1.242 1.00 81.69 81 ILE A N 1
ATOM 631 C CA . ILE A 1 81 ? 14.169 2.398 2.408 1.00 81.69 81 ILE A CA 1
ATOM 632 C C . ILE A 1 81 ? 15.136 3.289 3.178 1.00 81.69 81 ILE A C 1
ATOM 634 O O . ILE A 1 81 ? 16.193 2.825 3.602 1.00 81.69 81 ILE A O 1
ATOM 638 N N . ASP A 1 82 ? 14.768 4.556 3.344 1.00 81.06 82 ASP A N 1
ATOM 639 C CA . ASP A 1 82 ? 15.407 5.425 4.324 1.00 81.06 82 ASP A CA 1
ATOM 640 C C . ASP A 1 82 ? 14.746 5.187 5.682 1.00 81.06 82 ASP A C 1
ATOM 642 O O . ASP A 1 82 ? 13.545 5.403 5.846 1.00 81.06 82 ASP A O 1
ATOM 646 N N . MET A 1 83 ? 15.532 4.722 6.650 1.00 76.75 83 MET A N 1
ATOM 647 C CA . MET A 1 83 ? 15.043 4.394 7.986 1.00 76.75 83 MET A CA 1
ATOM 648 C C . MET A 1 83 ? 14.533 5.634 8.734 1.00 76.75 83 MET A C 1
ATOM 650 O O . MET A 1 83 ? 13.658 5.508 9.585 1.00 76.75 83 MET A O 1
ATOM 654 N N . TYR A 1 84 ? 15.026 6.826 8.388 1.00 78.12 84 TYR A N 1
ATOM 655 C CA . TYR A 1 84 ? 14.566 8.089 8.969 1.00 78.12 84 TYR A CA 1
ATOM 656 C C . TYR A 1 84 ? 13.331 8.663 8.260 1.00 78.12 84 TYR A C 1
ATOM 658 O O . TYR A 1 84 ? 12.693 9.574 8.779 1.00 78.12 84 TYR A O 1
ATOM 666 N N . GLY A 1 85 ? 12.970 8.112 7.096 1.00 74.31 85 GLY A N 1
ATOM 667 C CA . GLY A 1 85 ? 11.801 8.510 6.309 1.00 74.31 85 GLY A CA 1
ATOM 668 C C . GLY A 1 85 ? 10.533 7.708 6.615 1.00 74.31 85 GLY A C 1
ATOM 669 O O . GLY A 1 85 ? 9.519 7.896 5.944 1.00 74.31 85 GLY A O 1
ATOM 670 N N . ILE A 1 86 ? 10.573 6.794 7.589 1.00 81.94 86 ILE A N 1
ATOM 671 C CA . ILE A 1 86 ? 9.413 5.988 7.981 1.00 81.94 86 ILE A CA 1
ATOM 672 C C . ILE A 1 86 ? 8.619 6.756 9.031 1.00 81.94 86 ILE A C 1
ATOM 674 O O . ILE A 1 86 ? 9.071 6.948 10.157 1.00 81.94 86 ILE A O 1
ATOM 678 N N . VAL A 1 87 ? 7.414 7.173 8.657 1.00 82.88 87 VAL A N 1
ATOM 679 C CA . VAL A 1 87 ? 6.516 7.949 9.514 1.00 82.88 87 VAL A CA 1
ATOM 680 C C . VAL A 1 87 ? 5.123 7.331 9.506 1.00 82.88 87 VAL A C 1
ATOM 682 O O . VAL A 1 87 ? 4.690 6.750 8.511 1.00 82.88 87 VAL A O 1
ATOM 685 N N . SER A 1 88 ? 4.420 7.442 10.630 1.00 83.88 88 SER A N 1
ATOM 686 C CA . SER A 1 88 ? 3.042 6.978 10.783 1.00 83.88 88 SER A CA 1
ATOM 687 C C . SER A 1 88 ? 2.276 7.939 11.683 1.00 83.88 88 SER A C 1
ATOM 689 O O . SER A 1 88 ? 2.856 8.531 12.589 1.00 83.88 88 SER A O 1
ATOM 691 N N . GLY A 1 89 ? 0.979 8.113 11.422 1.00 79.56 89 GLY A N 1
ATOM 692 C CA . GLY A 1 89 ? 0.077 8.909 12.263 1.00 79.56 89 GLY A CA 1
ATOM 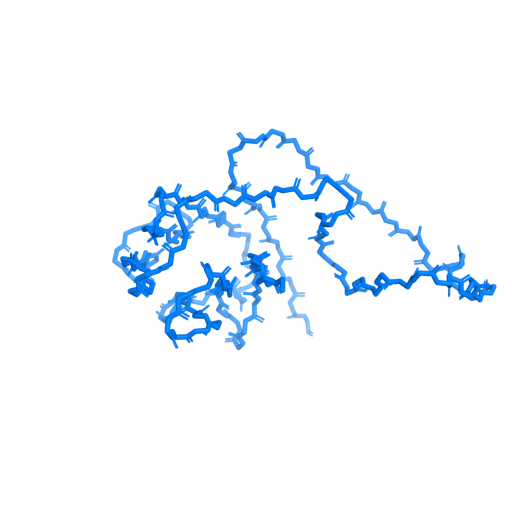693 C C . GLY A 1 89 ? 0.304 10.427 12.259 1.00 79.56 89 GLY A C 1
ATOM 694 O O . GLY A 1 89 ? -0.476 11.142 12.876 1.00 79.56 89 GLY A O 1
ATOM 695 N N . ALA A 1 90 ? 1.318 10.932 11.556 1.00 74.25 90 ALA A N 1
ATOM 696 C CA . ALA A 1 90 ? 1.658 12.350 11.516 1.00 74.25 90 ALA A CA 1
ATOM 697 C C . ALA A 1 90 ? 2.075 12.798 10.111 1.00 74.25 90 ALA A C 1
ATOM 699 O O . ALA A 1 90 ? 2.549 12.004 9.295 1.00 74.25 90 ALA A O 1
ATOM 700 N N . HIS A 1 91 ? 1.927 14.096 9.848 1.00 71.44 91 HIS A N 1
ATOM 701 C CA . HIS A 1 91 ? 2.520 14.752 8.689 1.00 71.44 91 HIS A CA 1
ATOM 702 C C . HIS A 1 91 ? 3.898 15.290 9.083 1.00 71.44 91 HIS A C 1
ATOM 704 O O . HIS A 1 91 ? 3.996 16.163 9.942 1.00 71.44 91 HIS A O 1
ATOM 710 N N . VAL A 1 92 ? 4.957 14.766 8.466 1.00 68.44 92 VAL A N 1
ATOM 711 C CA . VAL A 1 92 ? 6.342 15.132 8.792 1.00 68.44 92 VAL A CA 1
ATOM 712 C C . VAL A 1 92 ? 6.960 15.885 7.622 1.00 68.44 92 VAL A C 1
ATOM 714 O O . VAL A 1 92 ? 6.926 15.417 6.485 1.00 68.44 92 VAL A O 1
ATOM 717 N N . VAL A 1 93 ? 7.538 17.052 7.906 1.00 68.69 93 VAL A N 1
ATOM 718 C CA . VAL A 1 93 ? 8.272 17.860 6.927 1.00 68.69 93 VAL A CA 1
ATOM 719 C C . VAL A 1 93 ? 9.759 17.764 7.241 1.00 68.69 93 VAL A C 1
ATOM 721 O O . VAL A 1 93 ? 10.224 18.276 8.256 1.00 68.69 93 VAL A O 1
ATOM 724 N N . PHE A 1 94 ? 10.518 17.117 6.359 1.00 66.38 94 PHE A N 1
ATOM 725 C CA . PHE A 1 94 ? 11.971 17.036 6.483 1.00 66.38 94 PHE A CA 1
ATOM 726 C C . PHE A 1 94 ? 12.604 18.291 5.871 1.00 66.38 94 PHE A C 1
ATOM 728 O O . PHE A 1 94 ? 12.554 18.493 4.657 1.00 66.38 94 PHE A O 1
ATOM 735 N N . SER A 1 95 ? 13.183 19.150 6.713 1.00 63.56 95 SER A N 1
ATOM 736 C CA . SER A 1 95 ? 13.948 20.326 6.283 1.00 63.56 95 SER A CA 1
ATOM 737 C C . SER A 1 95 ? 15.441 20.084 6.482 1.00 63.56 95 SER A C 1
ATOM 739 O O . SER A 1 95 ? 15.865 19.661 7.554 1.00 63.56 95 SER A O 1
ATOM 741 N N . ASN A 1 96 ? 16.250 20.432 5.478 1.00 60.94 96 ASN A N 1
ATOM 742 C CA . ASN A 1 96 ? 17.713 20.417 5.595 1.00 60.94 96 ASN A CA 1
ATOM 743 C C . ASN A 1 96 ? 18.241 21.512 6.544 1.00 60.94 96 ASN A C 1
ATOM 745 O O . ASN A 1 96 ? 19.394 21.453 6.955 1.00 60.94 96 ASN A O 1
ATOM 749 N N . ASN A 1 97 ? 17.396 22.492 6.887 1.00 59.03 97 ASN A N 1
ATOM 750 C CA . ASN A 1 97 ? 17.636 23.531 7.887 1.00 59.03 97 ASN A CA 1
ATOM 751 C C . ASN A 1 97 ? 16.439 23.546 8.851 1.00 59.03 97 ASN A C 1
ATOM 753 O O . ASN A 1 97 ? 15.481 24.292 8.615 1.00 59.03 97 ASN A O 1
ATOM 757 N N . PRO A 1 98 ? 16.412 22.684 9.880 1.00 56.66 98 PRO A N 1
ATOM 758 C CA . PRO A 1 98 ? 15.307 22.670 10.825 1.00 56.66 98 PRO A CA 1
ATOM 759 C C . PRO A 1 98 ? 15.325 23.967 11.643 1.00 56.66 98 PRO A C 1
ATOM 761 O O . PRO A 1 98 ? 16.243 24.209 12.424 1.00 56.66 98 PRO A O 1
ATOM 764 N N . ILE A 1 99 ? 14.310 24.813 11.458 1.00 57.47 99 ILE A N 1
ATOM 765 C CA . ILE A 1 99 ? 13.983 25.870 12.416 1.00 57.47 99 ILE A CA 1
ATOM 766 C C . ILE A 1 99 ? 13.028 25.211 13.403 1.00 57.47 99 ILE A C 1
ATOM 768 O O . ILE A 1 99 ? 11.863 25.005 13.083 1.00 57.47 99 ILE A O 1
ATOM 772 N N . VAL A 1 100 ? 13.551 24.793 14.552 1.00 58.88 100 VAL A N 1
ATOM 773 C CA . VAL A 1 100 ? 12.732 24.230 15.629 1.00 58.88 100 VAL A CA 1
ATOM 774 C C . VAL A 1 100 ? 12.094 25.403 16.360 1.00 58.88 100 VAL A C 1
ATOM 776 O O . VAL A 1 100 ? 12.793 26.137 17.061 1.00 58.88 100 VAL A O 1
ATOM 779 N N . ASP A 1 101 ? 10.794 25.613 16.163 1.00 57.66 101 ASP A N 1
ATOM 780 C CA . ASP A 1 101 ? 10.055 26.593 16.952 1.00 57.66 101 ASP A CA 1
ATOM 781 C C . ASP A 1 101 ? 9.745 25.997 18.334 1.00 57.66 101 ASP A C 1
ATOM 783 O O . ASP A 1 101 ? 9.464 24.808 18.485 1.00 57.66 101 ASP A O 1
ATOM 787 N N . SER A 1 102 ? 9.799 26.825 19.373 1.00 56.97 102 SER A N 1
ATOM 788 C CA . SER A 1 102 ? 9.569 26.413 20.764 1.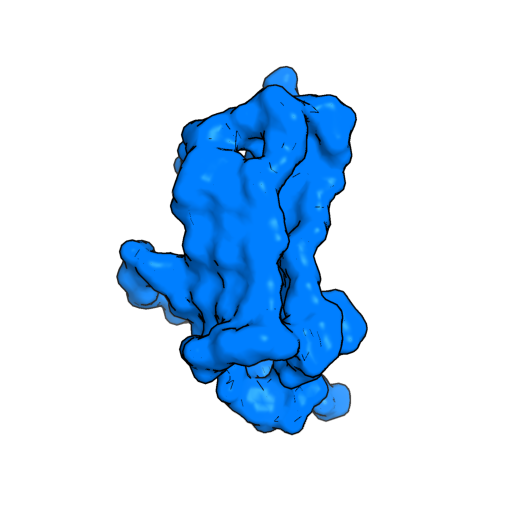00 56.97 102 SER A CA 1
ATOM 789 C C . SER A 1 102 ? 8.173 25.814 21.005 1.00 56.97 102 SER A C 1
ATOM 791 O O . SER A 1 102 ? 7.979 25.088 21.981 1.00 56.97 102 SER A O 1
ATOM 793 N N . LEU A 1 103 ? 7.217 26.070 20.102 1.00 56.59 103 LEU A N 1
ATOM 794 C CA . LEU A 1 103 ? 5.894 25.445 20.110 1.00 56.59 103 LEU A CA 1
ATOM 795 C C . LEU A 1 103 ? 5.920 23.951 19.743 1.00 56.59 103 LEU A C 1
ATOM 797 O O . LEU A 1 103 ? 5.139 23.192 20.317 1.00 56.59 103 LEU A O 1
ATOM 801 N N . ASP A 1 104 ? 6.817 23.521 18.850 1.00 53.34 104 ASP A N 1
ATOM 802 C CA . ASP A 1 104 ? 6.888 22.128 18.378 1.00 53.34 104 ASP A CA 1
ATOM 803 C C . ASP A 1 104 ? 7.359 21.168 19.484 1.00 53.34 104 ASP A C 1
ATOM 805 O O . ASP A 1 104 ? 7.000 19.989 19.501 1.00 53.34 104 ASP A O 1
ATOM 809 N N . LEU A 1 105 ? 8.112 21.676 20.467 1.00 52.97 105 LEU A N 1
ATOM 810 C CA . LEU A 1 105 ? 8.595 20.889 21.606 1.00 52.97 105 LEU A CA 1
ATOM 811 C C . LEU A 1 105 ? 7.476 20.543 22.601 1.00 52.97 105 LEU A C 1
ATOM 813 O O . LEU A 1 105 ? 7.531 19.490 23.232 1.00 52.97 105 LEU A O 1
ATOM 817 N N . ASN A 1 106 ? 6.434 21.374 22.702 1.00 44.44 106 ASN A N 1
ATOM 818 C CA . ASN A 1 106 ? 5.352 21.201 23.678 1.00 44.44 106 ASN A CA 1
ATOM 819 C C . ASN A 1 106 ? 4.174 20.352 23.170 1.00 44.44 106 ASN A C 1
ATOM 821 O O . ASN A 1 106 ? 3.269 20.058 23.947 1.00 44.44 106 ASN A O 1
ATOM 825 N N . GLN A 1 107 ? 4.164 19.961 21.891 1.00 48.88 107 GLN A N 1
ATOM 826 C CA . GLN A 1 107 ? 3.083 19.164 21.284 1.00 48.88 107 GLN A CA 1
ATOM 827 C C . GLN A 1 107 ? 3.493 17.716 20.966 1.00 48.88 107 GLN A C 1
ATOM 829 O O . GLN A 1 107 ? 2.714 16.957 20.394 1.00 48.88 107 GLN A O 1
ATOM 834 N N . SER A 1 108 ? 4.707 17.310 21.343 1.00 41.44 108 SER A N 1
ATOM 835 C CA . SER A 1 108 ? 5.278 16.007 20.991 1.00 41.44 108 SER A CA 1
ATOM 836 C C . SER A 1 108 ? 4.951 14.895 22.005 1.00 41.44 108 SER A C 1
ATOM 838 O O . SER A 1 108 ? 5.840 14.227 22.525 1.00 41.44 108 SER A O 1
ATOM 840 N N . GLU A 1 109 ? 3.666 14.632 22.263 1.00 40.62 109 GLU A N 1
ATOM 841 C CA . GLU A 1 109 ? 3.240 13.345 22.842 1.00 40.62 109 GLU A CA 1
ATOM 842 C C . GLU A 1 109 ? 3.146 12.292 21.721 1.00 40.62 109 GLU A C 1
ATOM 844 O O . GLU A 1 109 ? 2.092 12.055 21.136 1.00 40.62 109 GLU A O 1
ATOM 849 N N . PHE A 1 110 ? 4.275 11.664 21.377 1.00 38.06 110 PHE A N 1
ATOM 850 C CA . PHE A 1 110 ? 4.315 10.590 20.378 1.00 38.06 110 PHE A CA 1
ATOM 851 C C . PHE A 1 110 ? 4.266 9.210 21.043 1.00 38.06 110 PHE A C 1
ATOM 853 O O . PHE A 1 110 ? 5.248 8.742 21.618 1.00 38.06 110 PHE A O 1
ATOM 860 N N . ALA A 1 111 ? 3.134 8.517 20.904 1.00 27.56 111 ALA A N 1
ATOM 861 C CA . ALA A 1 111 ? 3.034 7.088 21.180 1.00 27.56 111 ALA A CA 1
ATOM 862 C C . ALA A 1 111 ? 3.541 6.287 19.965 1.00 27.56 111 ALA A C 1
ATOM 864 O O . ALA A 1 111 ? 2.851 6.145 18.957 1.00 27.56 111 ALA A O 1
ATOM 865 N N . PHE A 1 112 ? 4.762 5.759 20.062 1.00 27.27 112 PHE A N 1
ATOM 866 C CA . PHE A 1 112 ? 5.301 4.775 19.123 1.00 27.27 112 PHE A CA 1
ATOM 867 C C . PHE A 1 112 ? 4.771 3.377 19.461 1.00 27.27 112 PHE A C 1
ATOM 869 O O . PHE A 1 112 ? 5.003 2.880 20.560 1.00 27.27 112 PHE A O 1
ATOM 876 N N . ILE A 1 113 ? 4.145 2.698 18.496 1.00 30.44 113 ILE A N 1
ATOM 877 C CA . ILE A 1 113 ? 4.067 1.232 18.487 1.00 30.44 113 ILE A CA 1
ATOM 878 C C . ILE A 1 113 ? 4.392 0.753 17.069 1.00 30.44 113 ILE A C 1
ATOM 880 O O . ILE A 1 113 ? 3.565 0.856 16.165 1.00 30.44 113 ILE A O 1
ATOM 884 N N . SER A 1 114 ? 5.590 0.201 16.871 1.00 31.70 114 SER A N 1
ATOM 885 C CA . SER A 1 114 ? 5.862 -0.685 15.736 1.00 31.70 114 SER A CA 1
ATOM 886 C C . SER A 1 114 ? 6.727 -1.859 16.190 1.00 31.70 114 SER A C 1
ATOM 888 O O . SER A 1 114 ? 7.920 -1.702 16.438 1.00 31.70 114 SER A O 1
ATOM 890 N N . GLU A 1 115 ? 6.111 -3.033 16.276 1.00 26.25 115 GLU A N 1
ATOM 891 C CA . GLU A 1 115 ? 6.776 -4.334 16.363 1.00 26.25 115 GLU A CA 1
ATOM 892 C C . GLU A 1 115 ? 6.738 -4.982 14.970 1.00 26.25 115 GLU A C 1
ATOM 894 O O . GLU A 1 115 ? 5.669 -5.091 14.373 1.00 26.25 115 GLU A O 1
ATOM 899 N N . GLY A 1 116 ? 7.896 -5.436 14.478 1.00 26.70 116 GLY A N 1
ATOM 900 C CA . GLY A 1 116 ? 8.007 -6.552 13.530 1.00 26.70 116 GLY A CA 1
ATOM 901 C C . GLY A 1 116 ? 7.689 -6.295 12.051 1.00 26.70 116 GLY A C 1
ATOM 902 O O . GLY A 1 116 ? 6.548 -6.119 11.638 1.00 26.70 116 GLY A O 1
ATOM 903 N N . PHE A 1 117 ? 8.722 -6.396 11.212 1.00 37.72 117 PHE A N 1
ATOM 904 C CA . PHE A 1 117 ? 8.664 -6.258 9.757 1.00 37.72 117 PHE A CA 1
ATOM 905 C C . PHE A 1 117 ? 7.956 -7.452 9.077 1.00 37.72 117 PHE A C 1
ATOM 907 O O . PHE A 1 117 ? 8.574 -8.423 8.657 1.00 37.72 117 PHE A O 1
ATOM 914 N N . LEU A 1 118 ? 6.637 -7.332 8.962 1.00 31.38 118 LEU A N 1
ATOM 915 C CA . LEU A 1 118 ? 5.724 -7.869 7.948 1.00 31.38 118 LEU A CA 1
ATOM 916 C C . LEU A 1 118 ? 4.612 -6.817 7.943 1.00 31.38 118 LEU A C 1
ATOM 918 O O . LEU A 1 118 ? 3.960 -6.670 8.968 1.00 31.38 118 LEU A O 1
ATOM 922 N N . SER A 1 119 ? 4.460 -6.011 6.885 1.00 43.88 119 SER A N 1
ATOM 923 C CA . SER A 1 119 ? 3.634 -4.785 6.891 1.00 43.88 119 SER A CA 1
ATOM 924 C C . SER A 1 119 ? 2.133 -5.063 7.056 1.00 43.88 119 SER A C 1
ATOM 926 O O . SER A 1 119 ? 1.347 -5.002 6.109 1.00 43.88 119 SER A O 1
ATOM 928 N N . SER A 1 120 ? 1.757 -5.388 8.286 1.00 37.81 120 SER A N 1
ATOM 929 C CA . SER A 1 120 ? 0.418 -5.493 8.829 1.00 37.81 120 SER A CA 1
ATOM 930 C C . SER A 1 120 ? 0.304 -4.393 9.870 1.00 37.81 120 SER A C 1
ATOM 932 O O . SER A 1 120 ? 0.858 -4.503 10.963 1.00 37.81 120 SER A O 1
ATOM 934 N N . PHE A 1 121 ? -0.401 -3.323 9.526 1.00 47.59 121 PHE A N 1
ATOM 935 C CA . PHE A 1 121 ? -0.639 -2.217 10.443 1.00 47.59 121 PHE A CA 1
ATOM 936 C C . PHE A 1 121 ? -2.070 -2.321 10.965 1.00 47.59 121 PHE A C 1
ATOM 938 O O . PHE A 1 121 ? -3.015 -2.544 10.202 1.00 47.59 121 PHE A O 1
ATOM 945 N N . ARG A 1 122 ? -2.229 -2.188 12.283 1.00 37.19 122 ARG A N 1
ATOM 946 C CA . ARG A 1 122 ? -3.541 -2.092 12.926 1.00 37.19 122 ARG A CA 1
ATOM 947 C C . ARG A 1 122 ? -3.890 -0.622 13.082 1.00 37.19 122 ARG A C 1
ATOM 949 O O . ARG A 1 122 ? -3.123 0.136 13.663 1.00 37.19 122 ARG A O 1
ATOM 956 N N . CYS A 1 123 ? -5.039 -0.233 12.550 1.00 47.84 123 CYS A N 1
ATOM 957 C CA . CYS A 1 123 ? -5.530 1.138 12.573 1.00 47.84 123 CYS A CA 1
ATOM 958 C C . CYS A 1 123 ? -6.910 1.148 13.240 1.00 47.84 123 CYS A C 1
ATOM 960 O O . CYS A 1 123 ? -7.809 0.422 12.810 1.00 47.84 123 CYS A O 1
ATOM 962 N N . CYS A 1 124 ? -7.083 1.990 14.259 1.00 37.53 124 CYS A N 1
ATOM 963 C CA . CYS A 1 124 ? -8.393 2.434 14.725 1.00 37.53 124 CYS A CA 1
ATOM 964 C C . CYS A 1 124 ? -8.549 3.886 14.340 1.00 37.53 124 CYS A C 1
ATOM 966 O O . CYS A 1 124 ? -7.732 4.712 14.743 1.00 37.53 124 CYS A O 1
ATOM 968 N N . LEU A 1 125 ? -9.602 4.195 13.595 1.00 47.41 125 LEU A N 1
ATOM 969 C CA . LEU A 1 125 ? -10.095 5.558 13.527 1.00 47.41 125 LEU A CA 1
ATOM 970 C C . LEU A 1 125 ? -11.536 5.565 14.025 1.00 47.41 125 LEU A C 1
ATOM 972 O O . LEU A 1 125 ? -12.462 5.175 13.311 1.00 47.41 125 LEU A O 1
ATOM 976 N N . LEU A 1 126 ? -11.699 6.034 15.260 1.00 33.19 126 LEU A N 1
ATOM 977 C CA . LEU A 1 126 ? -12.926 6.677 15.703 1.00 33.19 126 LEU A CA 1
ATOM 978 C C . LEU A 1 126 ? -12.890 8.094 15.123 1.00 33.19 126 LEU A C 1
ATOM 980 O O . LEU A 1 126 ? -12.120 8.933 15.577 1.00 33.19 126 LEU A O 1
ATOM 984 N N . LEU A 1 127 ? -13.650 8.326 14.054 1.00 32.44 127 LEU A N 1
ATOM 985 C CA . LEU A 1 127 ? -14.047 9.682 13.689 1.00 32.44 127 LEU A CA 1
ATOM 986 C C . LEU A 1 127 ? -15.324 9.955 14.482 1.00 32.44 127 LEU A C 1
ATOM 988 O O . LEU A 1 127 ? -16.363 9.379 14.153 1.00 32.44 127 LEU A O 1
ATOM 992 N N . GLU A 1 128 ? -15.208 10.739 15.551 1.00 29.97 128 GLU A N 1
ATOM 993 C CA . GLU A 1 128 ? -16.358 11.435 16.143 1.00 29.97 128 GLU A CA 1
ATOM 994 C C . GLU A 1 128 ? -16.729 12.653 15.289 1.00 29.97 128 GLU A C 1
ATOM 996 O O . GLU A 1 128 ? -15.800 13.331 14.783 1.00 29.97 128 GLU A O 1
#

pLDDT: mean 75.71, std 21.6, range [26.25, 96.69]

Secondary structure (DSSP, 8-state):
----EEEEEEETTEEEEEEE--SSS-EEEEEEEEEE--SSS-EEEEEEEETTEEEEEETT--GGGEEEE---TT--S--PPPGGG---SS-----SS----HHHHTS---------SS-EEEE-----